Protein AF-A0A2G2NRI1-F1 (afdb_monomer_lite)

Structure (mmCIF, N/CA/C/O backbone):
data_AF-A0A2G2NRI1-F1
#
_entry.id   AF-A0A2G2NRI1-F1
#
loop_
_atom_site.group_PDB
_atom_site.id
_atom_site.type_symbol
_atom_site.label_atom_id
_atom_site.label_alt_id
_atom_site.label_comp_id
_atom_site.label_asym_id
_atom_site.label_entity_id
_atom_site.label_seq_id
_atom_site.pdbx_PDB_ins_code
_atom_site.Cartn_x
_atom_site.Cartn_y
_atom_site.Cartn_z
_atom_site.occupancy
_atom_site.B_iso_or_equiv
_atom_site.auth_seq_id
_atom_site.auth_comp_id
_atom_site.auth_asym_id
_atom_site.auth_atom_id
_atom_site.pdbx_PDB_model_num
ATOM 1 N N . GLN A 1 1 ? 10.455 -17.035 -10.501 1.00 60.28 1 GLN A N 1
ATOM 2 C CA . GLN A 1 1 ? 9.898 -16.174 -11.567 1.00 60.28 1 GLN A CA 1
ATOM 3 C C . GLN A 1 1 ? 8.745 -15.382 -10.961 1.00 60.28 1 GLN A C 1
ATOM 5 O O . GLN A 1 1 ? 7.970 -15.985 -10.233 1.00 60.28 1 GLN A O 1
ATOM 10 N N . SER A 1 2 ? 8.696 -14.060 -11.163 1.00 73.62 2 SER A N 1
ATOM 11 C CA . SER A 1 2 ? 7.738 -13.159 -10.487 1.00 73.62 2 SER A CA 1
ATOM 12 C C . SER A 1 2 ? 6.436 -12.938 -11.277 1.00 73.62 2 SER A C 1
ATOM 14 O O . SER A 1 2 ? 5.372 -12.772 -10.692 1.00 73.62 2 SER A O 1
ATOM 16 N N . TYR A 1 3 ? 6.509 -13.000 -12.610 1.00 79.25 3 TYR A N 1
ATOM 17 C CA . TYR A 1 3 ? 5.373 -12.910 -13.530 1.00 79.25 3 TYR A CA 1
ATOM 18 C C . TYR A 1 3 ? 5.151 -14.268 -14.206 1.00 79.25 3 TYR A C 1
ATOM 20 O O . TYR A 1 3 ? 6.110 -14.863 -14.690 1.00 79.25 3 TYR A O 1
ATOM 28 N N . ASN A 1 4 ? 3.900 -14.740 -14.240 1.00 80.69 4 ASN A N 1
ATOM 29 C CA . ASN A 1 4 ? 3.488 -16.001 -14.881 1.00 80.69 4 ASN A CA 1
ATOM 30 C C . ASN A 1 4 ? 2.342 -15.788 -15.894 1.00 80.69 4 ASN A C 1
ATOM 32 O O . ASN A 1 4 ? 1.595 -16.719 -16.190 1.00 80.69 4 ASN A O 1
ATOM 36 N N . GLY A 1 5 ? 2.137 -14.553 -16.362 1.00 81.00 5 GLY A N 1
ATOM 37 C CA . GLY A 1 5 ? 1.085 -14.247 -17.329 1.00 81.00 5 GLY A CA 1
ATOM 38 C C . GLY A 1 5 ? 1.465 -14.648 -18.762 1.00 81.00 5 GLY A C 1
ATOM 39 O O . GLY A 1 5 ? 2.629 -14.934 -19.041 1.00 81.00 5 GLY A O 1
ATOM 40 N N . PRO A 1 6 ? 0.491 -14.665 -19.688 1.00 85.12 6 PRO A N 1
ATOM 41 C CA . PRO A 1 6 ? 0.707 -15.098 -21.070 1.00 85.12 6 PRO A CA 1
ATOM 42 C C . PRO A 1 6 ? 1.421 -14.049 -21.944 1.00 85.12 6 PRO A C 1
ATOM 44 O O . PRO A 1 6 ? 1.792 -14.352 -23.076 1.00 85.12 6 PRO A O 1
ATOM 47 N N . GLY A 1 7 ? 1.585 -12.813 -21.457 1.00 84.62 7 GLY A N 1
ATOM 48 C CA . GLY A 1 7 ? 2.171 -11.709 -22.215 1.00 84.62 7 GLY A CA 1
ATOM 49 C C . GLY A 1 7 ? 3.695 -11.793 -22.325 1.00 84.62 7 GLY A C 1
ATOM 50 O O . GLY A 1 7 ? 4.381 -12.225 -21.402 1.00 84.62 7 GLY A O 1
ATOM 51 N N . SER A 1 8 ? 4.240 -11.326 -23.450 1.00 89.50 8 SER A N 1
ATOM 52 C CA . SER A 1 8 ? 5.684 -11.119 -23.631 1.00 89.50 8 SER A CA 1
ATOM 53 C C . SER A 1 8 ? 6.074 -9.687 -23.264 1.00 89.50 8 SER A C 1
ATOM 55 O O . SER A 1 8 ? 5.217 -8.812 -23.147 1.00 89.50 8 SER A O 1
ATOM 57 N N . VAL A 1 9 ? 7.367 -9.421 -23.079 1.00 91.44 9 VAL A N 1
ATOM 58 C CA . VAL A 1 9 ? 7.847 -8.058 -22.807 1.00 91.44 9 VAL A CA 1
ATOM 59 C C . VAL A 1 9 ? 7.581 -7.172 -24.026 1.00 91.44 9 VAL A C 1
ATOM 61 O O . VAL A 1 9 ? 8.090 -7.435 -25.113 1.00 91.44 9 VAL A O 1
ATOM 64 N N . LYS A 1 10 ? 6.782 -6.120 -23.832 1.00 92.50 10 LYS A N 1
ATOM 65 C CA . LYS A 1 10 ? 6.481 -5.095 -24.836 1.00 92.50 10 LYS A CA 1
ATOM 66 C C . LYS A 1 10 ? 7.563 -4.026 -24.875 1.00 92.50 10 LYS A C 1
ATOM 68 O O . LYS A 1 10 ? 8.008 -3.624 -25.942 1.00 92.50 10 LYS A O 1
ATOM 73 N N . GLU A 1 11 ? 7.926 -3.526 -23.700 1.00 93.56 11 GLU A N 1
ATOM 74 C CA . GLU A 1 11 ? 8.780 -2.355 -23.541 1.00 93.56 11 GLU A CA 1
ATOM 75 C C . GLU A 1 11 ? 9.453 -2.384 -22.169 1.00 93.56 11 GLU A C 1
ATOM 77 O O . GLU A 1 11 ? 8.852 -2.818 -21.183 1.00 93.56 11 GLU A O 1
ATOM 82 N N . VAL A 1 12 ? 10.688 -1.885 -22.108 1.00 94.50 12 VAL A N 1
ATOM 83 C CA . VAL A 1 12 ? 11.407 -1.624 -20.860 1.00 94.50 12 VAL A CA 1
ATOM 84 C C . VAL A 1 12 ? 11.832 -0.165 -20.858 1.00 94.50 12 VAL A C 1
ATOM 86 O O . VAL A 1 12 ? 12.552 0.270 -21.755 1.00 94.50 12 VAL A O 1
ATOM 89 N N . GLN A 1 13 ? 11.401 0.586 -19.849 1.00 95.56 13 GLN A N 1
ATOM 90 C CA . GLN A 1 13 ? 11.719 2.004 -19.706 1.00 95.56 13 GLN A CA 1
ATOM 91 C C . GLN A 1 13 ? 12.400 2.265 -18.363 1.00 95.56 13 GLN A C 1
ATOM 93 O O . GLN A 1 13 ? 11.922 1.805 -17.327 1.00 95.56 13 GLN A O 1
ATOM 98 N N . ALA A 1 14 ? 13.496 3.024 -18.373 1.00 95.06 14 ALA A N 1
ATOM 99 C CA . ALA A 1 14 ? 14.089 3.543 -17.146 1.00 95.06 14 ALA A CA 1
ATOM 100 C C . ALA A 1 14 ? 13.172 4.621 -16.549 1.00 95.06 14 ALA A C 1
ATOM 102 O O . ALA A 1 14 ? 12.749 5.541 -17.251 1.00 95.06 14 ALA A O 1
ATOM 103 N N . VAL A 1 15 ? 12.858 4.494 -15.264 1.00 94.44 15 VAL A N 1
ATOM 104 C CA . VAL A 1 15 ? 11.967 5.396 -14.526 1.00 94.44 15 VAL A CA 1
ATOM 105 C C . VAL A 1 15 ? 12.610 5.791 -13.201 1.00 94.44 15 VAL A C 1
ATOM 107 O O . VAL A 1 15 ? 13.415 5.045 -12.649 1.00 94.44 15 VAL A O 1
ATOM 110 N N . THR A 1 16 ? 12.242 6.952 -12.671 1.00 92.75 16 THR A N 1
ATOM 111 C CA . THR A 1 16 ? 12.614 7.365 -11.312 1.00 92.75 16 THR A CA 1
ATOM 112 C C . THR A 1 16 ? 11.333 7.475 -10.506 1.00 92.75 16 THR A C 1
ATOM 114 O O . THR A 1 16 ? 10.610 8.460 -10.631 1.00 92.75 16 THR A O 1
ATOM 117 N N . GLY A 1 17 ? 11.037 6.438 -9.725 1.00 89.88 17 GLY A N 1
ATOM 118 C CA . GLY A 1 17 ? 9.757 6.284 -9.041 1.00 89.88 17 GLY A CA 1
ATOM 119 C C . GLY A 1 17 ? 8.572 6.027 -9.978 1.00 89.88 17 GLY A C 1
ATOM 120 O O . GLY A 1 17 ? 8.723 5.832 -11.189 1.00 89.88 17 GLY A O 1
ATOM 121 N N . SER A 1 18 ? 7.371 5.987 -9.401 1.00 88.81 18 SER A N 1
ATOM 122 C CA . SER A 1 18 ? 6.114 5.912 -10.151 1.00 88.81 18 SER A CA 1
ATOM 123 C C . SER A 1 18 ? 4.926 6.330 -9.293 1.00 88.81 18 SER A C 1
ATOM 125 O O . SER A 1 18 ? 4.793 5.851 -8.176 1.00 88.81 18 SER A O 1
ATOM 127 N N . ASP A 1 19 ? 3.990 7.087 -9.872 1.00 87.31 19 ASP A N 1
ATOM 128 C CA . ASP A 1 19 ? 2.715 7.429 -9.215 1.00 87.31 19 ASP A CA 1
ATOM 129 C C . ASP A 1 19 ? 1.834 6.201 -8.906 1.00 87.31 19 ASP A C 1
ATOM 131 O O . ASP A 1 19 ? 0.908 6.275 -8.102 1.00 87.31 19 ASP A O 1
ATOM 135 N N . GLU A 1 20 ? 2.107 5.053 -9.538 1.00 89.06 20 GLU A N 1
ATOM 136 C CA . GLU A 1 20 ? 1.393 3.802 -9.273 1.00 89.06 20 GLU A CA 1
ATOM 137 C C . GLU A 1 20 ? 1.916 3.077 -8.020 1.00 89.06 20 GLU A C 1
ATOM 139 O O . GLU A 1 20 ? 1.286 2.122 -7.564 1.00 89.06 20 GLU A O 1
ATOM 144 N N . ILE A 1 21 ? 3.066 3.468 -7.458 1.00 88.00 21 ILE A N 1
ATOM 145 C CA . ILE A 1 21 ? 3.673 2.806 -6.295 1.00 88.00 21 ILE A CA 1
ATOM 146 C C . ILE A 1 21 ? 3.864 3.825 -5.176 1.00 88.00 21 ILE A C 1
ATOM 148 O O . ILE A 1 21 ? 4.612 4.788 -5.304 1.00 88.00 21 ILE A O 1
ATOM 152 N N . ILE A 1 22 ? 3.208 3.565 -4.050 1.00 83.31 22 ILE A N 1
ATOM 153 C CA . ILE A 1 22 ? 3.337 4.377 -2.840 1.00 83.31 22 ILE A CA 1
ATOM 154 C C . ILE A 1 22 ? 4.753 4.201 -2.273 1.00 83.31 22 ILE A C 1
ATOM 156 O O . ILE A 1 22 ? 5.277 3.089 -2.243 1.00 83.31 22 ILE A O 1
ATOM 160 N N . ASP A 1 23 ? 5.368 5.310 -1.862 1.00 85.50 23 ASP A N 1
ATOM 161 C CA . ASP A 1 23 ? 6.694 5.383 -1.229 1.00 85.50 23 ASP A CA 1
ATOM 162 C C . ASP A 1 23 ? 7.876 4.830 -2.038 1.00 85.50 23 ASP A C 1
ATOM 164 O O . ASP A 1 23 ? 8.948 4.542 -1.495 1.00 85.50 23 ASP A O 1
ATOM 168 N N . TRP A 1 24 ? 7.744 4.757 -3.364 1.00 90.19 24 TRP A N 1
ATOM 169 C CA . TRP A 1 24 ? 8.850 4.383 -4.238 1.00 90.19 24 TRP A CA 1
ATOM 170 C C . TRP A 1 24 ? 9.294 5.539 -5.138 1.00 90.19 24 TRP A C 1
ATOM 172 O O . TRP A 1 24 ? 8.718 5.796 -6.191 1.00 90.19 24 TRP A O 1
ATOM 182 N N . ASN A 1 25 ? 10.381 6.201 -4.729 1.00 90.00 25 ASN A N 1
ATOM 183 C CA . ASN A 1 25 ? 10.991 7.348 -5.420 1.00 90.00 25 ASN A CA 1
ATOM 184 C C . ASN A 1 25 ? 12.437 7.076 -5.877 1.00 90.00 25 ASN A C 1
ATOM 186 O O . ASN A 1 25 ? 13.268 7.984 -5.928 1.00 90.00 25 ASN A O 1
ATOM 190 N N . LYS A 1 26 ? 12.775 5.814 -6.159 1.00 92.50 26 LYS A N 1
ATOM 191 C CA . LYS A 1 26 ? 14.133 5.398 -6.545 1.00 92.50 26 LYS A CA 1
ATOM 192 C C . LYS A 1 26 ? 14.238 5.148 -8.055 1.00 92.50 26 LYS A C 1
ATOM 194 O O . LYS A 1 26 ? 13.222 4.864 -8.693 1.00 92.50 26 LYS A O 1
ATOM 199 N N . PRO A 1 27 ? 15.444 5.238 -8.645 1.00 94.88 27 PRO A N 1
ATOM 200 C CA . PRO A 1 27 ? 15.676 4.798 -10.014 1.00 94.88 27 PRO A CA 1
ATOM 201 C C . PRO A 1 27 ? 15.356 3.309 -10.180 1.00 94.88 27 PRO A C 1
ATOM 203 O O . PRO A 1 27 ? 15.739 2.475 -9.358 1.00 94.88 27 PRO A O 1
ATOM 206 N N . GLY A 1 28 ? 14.684 2.973 -11.269 1.00 95.94 28 GLY A N 1
ATOM 207 C CA . GLY A 1 28 ? 14.262 1.619 -11.574 1.00 95.94 28 GLY A CA 1
ATOM 208 C C . GLY A 1 28 ? 13.919 1.437 -13.041 1.00 95.94 28 GLY A C 1
ATOM 209 O O . GLY A 1 28 ? 14.107 2.322 -13.877 1.00 95.94 28 GLY A O 1
ATOM 210 N N . TYR A 1 29 ? 13.384 0.265 -13.345 1.00 95.62 29 TYR A N 1
ATOM 211 C CA . TYR A 1 29 ? 12.904 -0.093 -14.669 1.00 95.62 29 TYR A CA 1
ATOM 212 C C . TYR A 1 29 ? 11.433 -0.473 -14.594 1.00 95.62 29 TYR A C 1
ATOM 214 O O . TYR A 1 29 ? 11.024 -1.262 -13.741 1.00 95.62 29 TYR A O 1
ATOM 222 N N . ARG A 1 30 ? 10.642 0.071 -15.516 1.00 95.25 30 ARG A N 1
ATOM 223 C CA . ARG A 1 30 ? 9.264 -0.337 -15.765 1.00 95.25 30 ARG A CA 1
ATOM 224 C C . ARG A 1 30 ? 9.241 -1.264 -16.971 1.00 95.25 30 ARG A C 1
ATOM 226 O O . ARG A 1 30 ? 9.568 -0.844 -18.079 1.00 95.25 30 ARG A O 1
ATOM 233 N N . VAL A 1 31 ? 8.836 -2.507 -16.748 1.00 94.44 31 VAL A N 1
ATOM 234 C CA . VAL A 1 31 ? 8.666 -3.534 -17.777 1.00 94.44 31 VAL A CA 1
ATOM 235 C C . VAL A 1 31 ? 7.179 -3.673 -18.078 1.00 94.44 31 VAL A C 1
ATO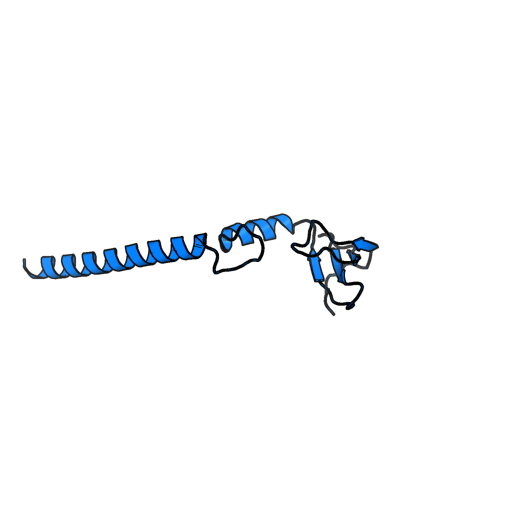M 237 O O . VAL A 1 31 ? 6.408 -4.100 -17.220 1.00 94.44 31 VAL A O 1
ATOM 240 N N . THR A 1 32 ? 6.770 -3.312 -19.288 1.00 94.06 32 THR A N 1
ATOM 241 C CA . THR A 1 32 ? 5.382 -3.433 -19.750 1.00 94.06 32 THR A CA 1
ATOM 242 C C . THR A 1 32 ? 5.220 -4.729 -20.535 1.00 94.06 32 THR A C 1
ATOM 244 O O . THR A 1 32 ? 6.039 -5.027 -21.403 1.00 94.06 32 THR A O 1
ATOM 247 N N . PHE A 1 33 ? 4.156 -5.482 -20.271 1.00 93.69 33 PHE A N 1
ATOM 248 C CA . PHE A 1 33 ? 3.854 -6.753 -20.928 1.00 93.69 33 PHE A CA 1
ATOM 249 C C . PHE A 1 33 ? 2.727 -6.610 -21.961 1.00 93.69 33 PHE A C 1
ATOM 251 O O . PHE A 1 33 ? 1.862 -5.740 -21.854 1.00 93.69 33 PHE A O 1
ATOM 258 N N . THR A 1 34 ? 2.745 -7.465 -22.984 1.00 93.00 34 THR A N 1
ATOM 259 C CA . THR A 1 34 ? 1.697 -7.579 -24.010 1.00 93.00 34 THR A CA 1
ATOM 260 C C . THR A 1 34 ? 0.594 -8.546 -23.565 1.00 93.00 34 THR A C 1
ATOM 262 O O . THR A 1 34 ? 0.368 -9.567 -24.213 1.00 93.00 34 THR A O 1
ATOM 265 N N . ASP A 1 35 ? -0.052 -8.281 -22.433 1.00 90.94 35 ASP A N 1
ATOM 266 C CA . ASP A 1 35 ? -1.237 -9.020 -21.982 1.00 90.94 35 ASP A CA 1
ATOM 267 C C . ASP A 1 35 ? -2.488 -8.128 -21.978 1.00 90.94 35 ASP A C 1
ATOM 269 O O . ASP A 1 35 ? -2.406 -6.901 -22.066 1.00 90.94 35 ASP A O 1
ATOM 273 N N . ASP A 1 36 ? -3.665 -8.747 -21.877 1.00 91.12 36 ASP A N 1
ATOM 274 C CA . ASP A 1 36 ? -4.951 -8.042 -21.987 1.00 91.12 36 ASP A CA 1
ATOM 275 C C . ASP A 1 36 ? -5.135 -6.977 -20.891 1.00 91.12 36 ASP A C 1
ATOM 277 O O . ASP A 1 36 ? -5.761 -5.934 -21.095 1.00 91.12 36 ASP A O 1
ATOM 281 N N . ILE A 1 37 ? -4.535 -7.207 -19.722 1.00 90.12 37 ILE A N 1
ATOM 282 C CA . ILE A 1 37 ? -4.612 -6.318 -18.557 1.00 90.12 37 ILE A CA 1
ATOM 283 C C . ILE A 1 37 ? -3.495 -5.265 -18.516 1.00 90.12 37 ILE A C 1
ATOM 285 O O . ILE A 1 37 ? -3.497 -4.423 -17.613 1.00 90.12 37 ILE A O 1
ATOM 289 N N . HIS A 1 38 ? -2.583 -5.278 -19.493 1.00 91.06 38 HIS A N 1
ATOM 290 C CA . HIS A 1 38 ? -1.435 -4.381 -19.612 1.00 91.06 38 HIS A CA 1
ATOM 291 C C . HIS A 1 38 ? -0.580 -4.343 -18.338 1.00 91.06 38 HIS A C 1
ATOM 293 O O . HIS A 1 38 ? -0.381 -3.286 -17.728 1.00 91.06 38 HIS A O 1
ATOM 299 N N . THR A 1 39 ? -0.096 -5.507 -17.912 1.00 93.31 39 THR A N 1
ATOM 300 C CA . THR A 1 39 ? 0.747 -5.655 -16.728 1.00 93.31 39 THR A CA 1
ATOM 301 C C . THR A 1 39 ? 2.030 -4.844 -16.871 1.00 93.31 39 THR A C 1
ATOM 303 O O . THR A 1 39 ? 2.712 -4.860 -17.896 1.00 93.31 39 THR A O 1
ATOM 306 N N . ARG A 1 40 ? 2.364 -4.137 -15.799 1.00 94.12 40 ARG A N 1
ATOM 307 C CA . ARG A 1 40 ? 3.559 -3.324 -15.616 1.00 94.12 40 ARG A CA 1
ATOM 308 C C . ARG A 1 40 ? 4.271 -3.824 -14.375 1.00 94.12 40 ARG A C 1
ATOM 310 O O . ARG A 1 40 ? 3.684 -3.917 -13.299 1.00 94.12 40 ARG A O 1
ATOM 317 N N . VAL A 1 41 ? 5.536 -4.164 -14.531 1.00 93.94 41 VAL A N 1
ATOM 318 C CA . VAL A 1 41 ? 6.375 -4.679 -13.454 1.00 93.94 41 VAL A CA 1
ATOM 319 C C . VAL A 1 41 ? 7.474 -3.674 -13.194 1.00 93.94 41 VAL A C 1
ATOM 321 O O . VAL A 1 41 ? 8.162 -3.253 -14.122 1.00 93.94 41 VAL A O 1
ATOM 324 N N . TYR A 1 42 ? 7.618 -3.281 -11.937 1.00 94.31 42 TYR A N 1
ATOM 325 C CA . TYR A 1 42 ? 8.614 -2.311 -11.515 1.00 94.31 42 TYR A CA 1
ATOM 326 C C . TYR A 1 42 ? 9.756 -3.032 -10.818 1.00 94.31 42 TYR A C 1
ATOM 328 O O . TYR A 1 42 ? 9.526 -3.826 -9.907 1.00 94.31 42 TYR A O 1
ATOM 336 N N . VAL A 1 43 ? 10.978 -2.760 -11.263 1.00 94.25 43 VAL A N 1
ATOM 337 C CA . VAL A 1 43 ? 12.204 -3.374 -10.749 1.00 94.25 43 VAL A CA 1
ATOM 338 C C . VAL A 1 43 ? 13.136 -2.272 -10.269 1.00 94.25 43 VAL A C 1
ATOM 340 O O . VAL A 1 43 ? 13.367 -1.300 -10.990 1.00 94.25 43 VAL A O 1
ATOM 343 N N . ASP A 1 44 ? 13.666 -2.410 -9.060 1.00 94.25 44 ASP A N 1
ATOM 344 C CA . ASP A 1 44 ? 14.629 -1.464 -8.501 1.00 94.25 44 ASP A CA 1
ATOM 345 C C . ASP A 1 44 ? 15.985 -1.612 -9.205 1.00 94.25 44 ASP A C 1
ATOM 347 O O . ASP A 1 44 ? 16.482 -2.725 -9.393 1.00 94.25 44 ASP A O 1
ATOM 351 N N . ALA A 1 45 ? 16.591 -0.497 -9.621 1.00 93.69 45 ALA A N 1
ATOM 352 C CA . ALA A 1 45 ? 17.843 -0.542 -10.376 1.00 93.69 45 ALA A CA 1
ATOM 353 C C . ALA A 1 45 ? 19.060 -0.899 -9.508 1.00 93.69 45 ALA A C 1
ATOM 355 O O . ALA A 1 45 ? 20.058 -1.377 -10.045 1.00 93.69 45 ALA A O 1
ATOM 356 N N . ALA A 1 46 ? 19.003 -0.652 -8.195 1.00 93.00 46 ALA A N 1
ATOM 357 C CA . ALA A 1 46 ? 20.118 -0.892 -7.287 1.00 93.00 46 ALA A CA 1
ATOM 358 C C . ALA A 1 46 ? 20.129 -2.333 -6.762 1.00 93.00 46 ALA A C 1
ATOM 360 O O . ALA A 1 46 ? 21.194 -2.947 -6.710 1.00 93.00 46 ALA A O 1
ATOM 361 N N . SER A 1 47 ? 18.969 -2.878 -6.382 1.00 92.50 47 SER A N 1
ATOM 362 C CA . SER A 1 47 ? 18.872 -4.250 -5.860 1.00 92.50 47 SER A CA 1
ATOM 363 C C . SER A 1 47 ? 18.542 -5.299 -6.924 1.00 92.50 47 SER A C 1
ATOM 365 O O . SER A 1 47 ? 18.809 -6.481 -6.712 1.00 92.50 47 SER A O 1
ATOM 367 N N . GLY A 1 48 ? 17.949 -4.900 -8.054 1.00 90.12 48 GLY A N 1
ATOM 368 C CA . GLY A 1 48 ? 17.379 -5.832 -9.031 1.00 90.12 48 GLY A CA 1
ATOM 369 C C . GLY A 1 48 ? 16.109 -6.535 -8.537 1.00 90.12 48 GLY A C 1
ATOM 370 O O . GLY A 1 48 ? 15.636 -7.476 -9.176 1.00 90.12 48 GLY A O 1
ATOM 371 N N . GLU A 1 49 ? 15.558 -6.106 -7.399 1.00 91.50 49 GLU A N 1
ATOM 372 C CA . GLU A 1 49 ? 14.351 -6.679 -6.814 1.00 91.50 49 GLU A CA 1
ATOM 373 C C . GLU A 1 49 ? 13.093 -6.149 -7.506 1.00 91.50 49 GLU A C 1
ATOM 375 O O . GLU A 1 49 ? 13.019 -4.991 -7.927 1.00 91.50 49 GLU A O 1
ATOM 380 N N . VAL A 1 50 ? 12.073 -7.001 -7.602 1.00 93.06 50 VAL A N 1
ATOM 381 C CA . VAL A 1 50 ? 10.751 -6.592 -8.074 1.00 93.06 50 VAL A CA 1
ATOM 382 C C . VAL A 1 50 ? 10.051 -5.808 -6.970 1.00 93.06 50 VAL A C 1
ATOM 384 O O . VAL A 1 50 ? 9.687 -6.364 -5.939 1.00 93.06 50 VAL A O 1
ATOM 387 N N . VAL A 1 51 ? 9.827 -4.520 -7.217 1.00 92.38 51 VAL A N 1
ATOM 388 C CA . VAL A 1 51 ? 9.182 -3.595 -6.280 1.00 92.38 51 VAL A CA 1
ATOM 389 C C . VAL A 1 51 ? 7.683 -3.864 -6.211 1.00 92.38 51 VAL A C 1
ATOM 391 O O . VAL A 1 51 ? 7.111 -3.972 -5.129 1.00 92.38 51 VAL A O 1
ATOM 394 N N . ASN A 1 52 ? 7.018 -3.934 -7.368 1.00 91.31 52 ASN A N 1
ATOM 395 C CA . ASN A 1 52 ? 5.580 -4.182 -7.428 1.00 91.31 52 ASN A CA 1
ATOM 396 C C . ASN A 1 52 ? 5.116 -4.608 -8.828 1.00 91.31 52 ASN A C 1
ATOM 398 O O . ASN A 1 52 ? 5.795 -4.377 -9.834 1.00 91.31 52 ASN A O 1
ATOM 402 N N . HIS A 1 53 ? 3.909 -5.168 -8.885 1.00 92.25 53 HIS A N 1
ATOM 403 C CA . HIS A 1 53 ? 3.194 -5.474 -10.119 1.00 92.25 53 HIS A CA 1
ATOM 404 C C . HIS A 1 53 ? 1.920 -4.627 -10.187 1.00 92.25 53 HIS A C 1
ATOM 406 O O . HIS A 1 53 ? 1.098 -4.645 -9.271 1.00 92.25 53 HIS A O 1
ATOM 412 N N . ARG A 1 54 ? 1.725 -3.908 -11.291 1.00 93.50 54 ARG A N 1
ATOM 413 C CA . ARG A 1 54 ? 0.532 -3.103 -11.570 1.00 93.50 54 ARG A CA 1
ATOM 414 C C . ARG A 1 54 ? -0.075 -3.511 -12.909 1.00 93.50 54 ARG A C 1
ATOM 416 O O . ARG A 1 54 ? 0.572 -4.143 -13.731 1.00 93.50 54 ARG A O 1
ATOM 423 N N . ASN A 1 55 ? -1.342 -3.201 -13.122 1.00 93.75 55 ASN A N 1
ATOM 424 C CA . ASN A 1 55 ? -2.082 -3.476 -14.361 1.00 93.75 55 ASN A CA 1
ATOM 425 C C . ASN A 1 55 ? -3.101 -2.352 -14.571 1.00 93.75 55 ASN A C 1
ATOM 427 O O . ASN A 1 55 ? -3.154 -1.454 -13.744 1.00 93.75 55 ASN A O 1
ATOM 431 N N . ASN A 1 56 ? -3.917 -2.333 -15.622 1.00 91.25 56 ASN A N 1
ATOM 432 C CA . ASN A 1 56 ? -4.855 -1.214 -15.843 1.00 91.25 56 ASN A CA 1
ATOM 433 C C . ASN A 1 56 ? -5.924 -1.033 -14.749 1.00 91.25 56 ASN A C 1
ATOM 435 O O . ASN A 1 56 ? -6.363 0.089 -14.505 1.00 91.25 56 ASN A O 1
ATOM 439 N N . ASN A 1 57 ? -6.299 -2.102 -14.049 1.00 92.00 57 ASN A N 1
ATOM 440 C CA . ASN A 1 57 ? -7.370 -2.088 -13.047 1.00 92.00 57 ASN A CA 1
ATOM 441 C C . ASN A 1 57 ? -6.848 -1.930 -11.610 1.00 92.00 57 ASN A C 1
ATOM 443 O O . ASN A 1 57 ? -7.600 -2.104 -10.650 1.00 92.00 57 ASN A O 1
ATOM 447 N N . TRP A 1 58 ? -5.566 -1.596 -11.447 1.00 91.19 58 TRP A N 1
ATOM 448 C CA . TRP A 1 58 ? -4.911 -1.467 -10.146 1.00 91.19 58 TRP A CA 1
ATOM 449 C C . TRP A 1 58 ? -5.622 -0.488 -9.205 1.00 91.19 58 TRP A C 1
ATOM 451 O O . TRP A 1 58 ? -5.776 -0.778 -8.022 1.00 91.19 58 TRP A O 1
ATOM 461 N N . TRP A 1 59 ? -6.108 0.635 -9.741 1.00 90.00 59 TRP A N 1
ATOM 462 C CA . TRP A 1 59 ? -6.754 1.702 -8.976 1.00 90.00 59 TRP A CA 1
ATOM 463 C C . TRP A 1 59 ? -8.013 1.216 -8.247 1.00 90.00 59 TRP A C 1
ATOM 465 O O . TRP A 1 59 ? -8.286 1.654 -7.132 1.00 90.00 59 TRP A O 1
ATOM 475 N N . LEU A 1 60 ? -8.765 0.290 -8.855 1.00 92.56 60 LEU A N 1
ATOM 476 C CA . LEU A 1 60 ? -9.978 -0.265 -8.259 1.00 92.56 60 LEU A CA 1
ATOM 477 C C . LEU A 1 60 ? -9.619 -1.176 -7.088 1.00 92.56 60 LEU A C 1
ATOM 479 O O . LEU A 1 60 ? -10.248 -1.104 -6.037 1.00 92.56 60 LEU A O 1
ATOM 483 N N . SER A 1 61 ? -8.582 -1.998 -7.257 1.00 88.94 61 SER A N 1
ATOM 484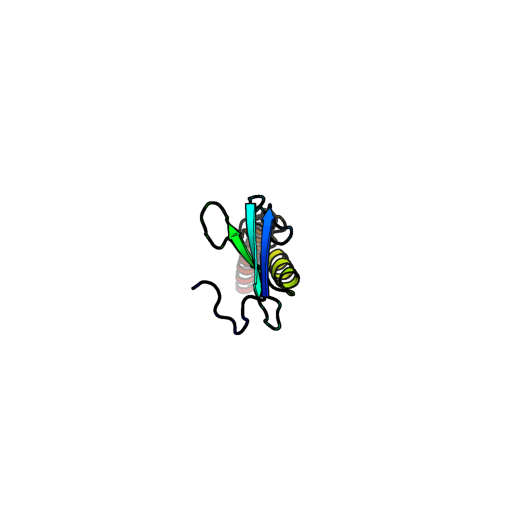 C CA . SER A 1 61 ? -8.060 -2.829 -6.174 1.00 88.94 61 SER A CA 1
ATOM 485 C C . SER A 1 61 ? -7.573 -1.962 -5.012 1.00 88.94 61 SER A C 1
ATOM 487 O O . SER A 1 61 ? -7.959 -2.209 -3.873 1.00 88.94 61 SER A O 1
ATOM 489 N N . ASP A 1 62 ? -6.777 -0.925 -5.286 1.00 89.56 62 ASP A N 1
ATOM 490 C CA . ASP A 1 62 ? -6.282 0.001 -4.260 1.00 89.56 62 ASP A CA 1
ATOM 491 C C . ASP A 1 62 ? -7.440 0.711 -3.542 1.00 89.56 62 ASP A C 1
ATOM 493 O O . ASP A 1 62 ? -7.434 0.822 -2.318 1.00 89.56 62 ASP A O 1
ATOM 497 N N . TRP A 1 63 ? -8.479 1.130 -4.270 1.00 90.75 63 TRP A N 1
ATOM 498 C CA . TRP A 1 63 ? -9.669 1.738 -3.674 1.00 90.75 63 TRP A CA 1
ATOM 499 C C . TRP A 1 63 ? -10.447 0.765 -2.777 1.00 90.75 63 TRP A C 1
ATOM 501 O O . TRP A 1 63 ? -10.792 1.110 -1.646 1.00 90.75 63 TRP A O 1
ATOM 511 N N . MET A 1 64 ? -10.667 -0.468 -3.241 1.00 91.62 64 MET A N 1
ATOM 512 C CA . MET A 1 64 ? -11.330 -1.509 -2.452 1.00 91.62 64 MET A CA 1
ATOM 513 C C . MET A 1 64 ? -10.543 -1.846 -1.184 1.00 91.62 64 MET A C 1
ATOM 515 O O . MET A 1 64 ? -11.146 -2.033 -0.130 1.00 91.62 64 MET A O 1
ATOM 519 N N . PHE A 1 65 ? -9.209 -1.879 -1.253 1.00 87.69 65 PHE A N 1
ATOM 520 C CA . PHE A 1 65 ? -8.370 -2.106 -0.077 1.00 87.69 65 PHE A CA 1
ATOM 521 C C . PHE A 1 65 ? -8.423 -0.950 0.918 1.00 87.69 65 PHE A C 1
ATOM 523 O O . PHE A 1 65 ? -8.533 -1.210 2.114 1.00 87.69 65 PHE A O 1
ATOM 530 N N . ARG A 1 66 ? -8.415 0.303 0.449 1.00 88.69 66 ARG A N 1
ATOM 531 C CA . ARG A 1 66 ? -8.586 1.475 1.325 1.00 88.69 66 ARG A CA 1
ATOM 532 C C . ARG A 1 66 ? -9.912 1.426 2.077 1.00 88.69 66 ARG A C 1
ATOM 534 O O . ARG A 1 66 ? -9.946 1.683 3.274 1.00 88.69 66 ARG A O 1
ATOM 541 N N . LEU A 1 67 ? -10.992 1.038 1.396 1.00 89.19 67 LEU A N 1
ATOM 542 C CA . LEU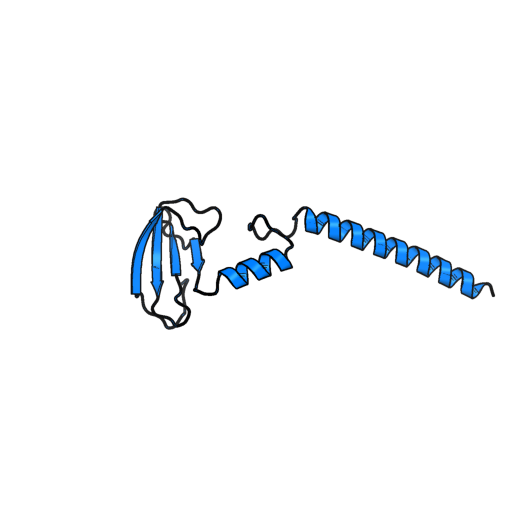 A 1 67 ? -12.302 0.854 2.024 1.00 89.19 67 LEU A CA 1
ATOM 543 C C . LEU A 1 67 ? -12.300 -0.323 3.009 1.00 89.19 67 LEU A C 1
ATOM 545 O O . LEU A 1 67 ? -12.792 -0.180 4.123 1.00 89.19 67 LEU A O 1
ATOM 549 N N . HIS A 1 68 ? -11.744 -1.472 2.613 1.00 87.44 68 HIS A N 1
ATOM 550 C CA . HIS A 1 68 ? -11.745 -2.694 3.421 1.00 87.44 68 HIS A CA 1
ATOM 551 C C . HIS A 1 68 ? -10.936 -2.550 4.712 1.00 87.44 68 HIS A C 1
ATOM 553 O O . HIS A 1 68 ? -11.410 -2.923 5.781 1.00 87.44 68 HIS A O 1
ATOM 559 N N . PHE A 1 69 ? -9.728 -1.998 4.613 1.00 85.50 69 PHE A N 1
ATOM 560 C CA . PHE A 1 69 ? -8.865 -1.762 5.766 1.00 85.50 69 PHE A CA 1
ATOM 561 C C . PHE A 1 69 ? -9.180 -0.449 6.480 1.00 85.50 69 PHE A C 1
ATOM 563 O O . PHE A 1 69 ? -8.566 -0.172 7.502 1.00 85.50 69 PHE A O 1
ATOM 570 N N . MET A 1 70 ? -10.111 0.361 5.960 1.00 88.81 70 MET A N 1
ATOM 571 C CA . MET A 1 70 ? -10.362 1.738 6.409 1.00 88.81 70 MET A CA 1
ATOM 572 C C . MET A 1 70 ? -9.053 2.510 6.638 1.00 88.81 70 MET A C 1
ATOM 574 O O . MET A 1 70 ? -8.910 3.277 7.594 1.00 88.81 70 MET A O 1
ATOM 578 N N . ASP A 1 71 ? -8.080 2.258 5.766 1.00 86.75 71 ASP A N 1
ATOM 579 C CA . ASP A 1 71 ? -6.769 2.878 5.769 1.00 86.75 71 ASP A CA 1
ATOM 580 C C . ASP A 1 71 ? -6.638 3.726 4.509 1.00 86.75 71 ASP A C 1
ATOM 582 O O . ASP A 1 71 ? -6.635 3.225 3.383 1.00 86.75 71 ASP A O 1
ATOM 586 N N . TYR A 1 72 ? -6.554 5.035 4.718 1.00 84.44 72 TYR A N 1
ATOM 587 C CA . TYR A 1 72 ? -6.461 6.023 3.653 1.00 84.44 72 TYR A CA 1
ATOM 588 C C . TYR A 1 72 ? -5.039 6.584 3.497 1.00 84.44 72 TYR A C 1
ATOM 590 O O . TYR A 1 72 ? -4.843 7.404 2.600 1.00 84.44 72 TYR A O 1
ATOM 598 N N . SER A 1 73 ? -4.057 6.143 4.306 1.00 80.44 73 SER A N 1
ATOM 599 C CA . SER A 1 73 ? -2.635 6.445 4.057 1.00 80.44 73 SER A CA 1
ATOM 600 C C . SER A 1 73 ? -2.127 5.675 2.834 1.00 80.44 73 SER A C 1
ATOM 602 O O . SER A 1 73 ? -1.339 6.194 2.048 1.00 80.44 73 SER A O 1
ATOM 604 N N . GLY A 1 74 ? -2.667 4.470 2.617 1.00 73.06 74 GLY A N 1
ATOM 605 C CA . GLY A 1 74 ? -2.307 3.589 1.509 1.00 73.06 74 GLY A CA 1
ATOM 606 C C . GLY A 1 74 ? -1.210 2.577 1.848 1.00 73.06 74 GLY A C 1
ATOM 607 O O . GLY A 1 74 ? -0.818 1.802 0.976 1.00 73.06 74 GLY A O 1
ATOM 608 N N . GLU A 1 75 ? -0.781 2.520 3.109 1.00 74.31 75 GLU A N 1
ATOM 609 C CA . GLU A 1 75 ? 0.166 1.523 3.626 1.00 74.31 75 GLU A CA 1
ATOM 610 C C . GLU A 1 75 ? -0.466 0.123 3.741 1.00 74.31 75 GLU A C 1
ATOM 612 O O . GLU A 1 75 ? 0.251 -0.878 3.813 1.00 74.31 75 GLU A O 1
ATOM 617 N N . ARG A 1 76 ? -1.805 0.037 3.655 1.00 78.38 76 ARG A N 1
ATOM 618 C CA . ARG A 1 76 ? -2.604 -1.183 3.865 1.00 78.38 76 ARG A CA 1
ATOM 619 C C . ARG A 1 76 ? -2.413 -1.715 5.285 1.00 78.38 76 ARG A C 1
ATOM 621 O O . ARG A 1 76 ? -2.257 -2.920 5.484 1.00 78.38 76 ARG A O 1
ATOM 628 N N . ASP A 1 77 ? -2.432 -0.808 6.259 1.00 83.19 77 ASP A N 1
ATOM 629 C CA . ASP A 1 77 ? -2.328 -1.150 7.675 1.00 83.19 77 ASP A CA 1
ATOM 630 C C . ASP A 1 77 ? -3.711 -1.416 8.287 1.00 83.19 77 ASP A C 1
ATOM 632 O O . ASP A 1 77 ? -4.648 -0.624 8.178 1.00 83.19 77 ASP A O 1
ATOM 636 N N . PHE A 1 78 ? -3.838 -2.544 8.984 1.00 82.50 78 PHE A N 1
ATOM 637 C CA . PHE A 1 78 ? -5.043 -2.889 9.730 1.00 82.50 78 PHE A CA 1
ATOM 638 C C . PHE A 1 78 ? -5.194 -2.053 11.012 1.00 82.50 78 PHE A C 1
ATOM 640 O O . PHE A 1 78 ? -6.309 -1.868 11.495 1.00 82.50 78 PHE A O 1
ATOM 647 N N . ASN A 1 79 ? -4.105 -1.516 11.567 1.00 87.38 79 ASN A N 1
ATOM 648 C CA . ASN A 1 79 ? -4.119 -0.750 12.818 1.00 87.38 79 ASN A CA 1
ATOM 649 C C . ASN A 1 79 ? -4.305 0.760 12.601 1.00 87.38 79 ASN A C 1
ATOM 651 O O . ASN A 1 79 ? -3.837 1.572 13.402 1.00 87.38 79 ASN A O 1
ATOM 655 N N . SER A 1 80 ? -5.024 1.153 11.547 1.00 89.12 80 SER A N 1
ATOM 656 C CA . SER A 1 80 ? -5.360 2.555 11.303 1.00 89.12 80 SER A CA 1
ATOM 657 C C . SER A 1 80 ? -6.179 3.151 12.461 1.00 89.12 80 SER A C 1
ATOM 659 O O . SER A 1 80 ? -6.961 2.465 13.130 1.00 89.12 80 SER A O 1
ATOM 661 N N . LEU A 1 81 ? -6.049 4.464 12.692 1.00 90.25 81 LEU A N 1
ATOM 662 C CA . LEU A 1 81 ? -6.788 5.168 13.751 1.00 90.25 81 LEU A CA 1
ATOM 663 C C . LEU A 1 81 ? -8.311 4.966 13.630 1.00 90.25 81 LEU A C 1
ATOM 665 O O . LEU A 1 81 ? -9.000 4.800 14.637 1.00 90.25 81 LEU A O 1
ATOM 669 N N . LEU A 1 82 ? -8.830 4.944 12.398 1.00 90.62 82 LEU A N 1
ATOM 670 C CA . LEU A 1 82 ? -10.246 4.700 12.123 1.00 90.62 82 LEU A CA 1
ATOM 671 C C . LEU A 1 82 ? -10.672 3.291 12.549 1.00 90.62 82 LEU A C 1
ATOM 673 O O . LEU A 1 82 ? -11.693 3.157 13.228 1.00 90.62 82 LEU A O 1
ATOM 677 N N . ASN A 1 83 ? -9.880 2.262 12.223 1.00 91.88 83 ASN A N 1
ATOM 678 C CA . ASN A 1 83 ? -10.145 0.890 12.661 1.00 91.88 83 ASN A CA 1
ATOM 679 C C . ASN A 1 83 ? -10.135 0.769 14.181 1.00 91.88 83 ASN A C 1
ATOM 681 O O . ASN A 1 83 ? -11.039 0.157 14.749 1.00 91.88 83 ASN A O 1
ATOM 685 N N . ILE A 1 84 ? -9.158 1.383 14.853 1.00 93.44 84 ILE A N 1
ATOM 686 C CA . ILE A 1 84 ? -9.051 1.345 16.317 1.00 93.44 84 ILE A CA 1
ATOM 687 C C . ILE A 1 84 ? -10.296 1.961 16.967 1.00 93.44 84 ILE A C 1
ATOM 689 O O . ILE A 1 84 ? -10.880 1.368 17.880 1.00 93.44 84 ILE A O 1
ATOM 693 N N . ILE A 1 85 ? -10.744 3.125 16.486 1.00 95.62 85 ILE A N 1
ATOM 694 C CA . ILE A 1 85 ? -11.947 3.793 16.999 1.00 95.62 85 ILE A CA 1
ATOM 695 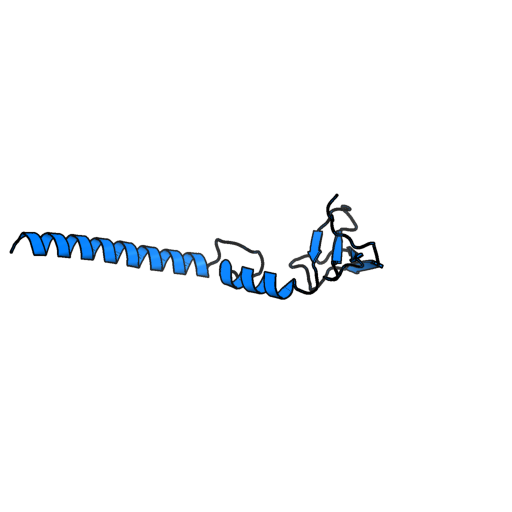C C . ILE A 1 85 ? -13.193 2.937 16.737 1.00 95.62 85 ILE A C 1
ATOM 697 O O . ILE A 1 85 ? -13.971 2.695 17.662 1.00 95.62 85 ILE A O 1
ATOM 701 N N . ALA A 1 86 ? -13.370 2.438 15.510 1.00 94.69 86 ALA A N 1
ATOM 702 C CA . ALA A 1 86 ? -14.514 1.605 15.142 1.00 94.69 86 ALA A CA 1
ATOM 703 C C . ALA A 1 86 ? -14.580 0.318 15.981 1.00 94.69 86 ALA A C 1
ATOM 705 O O . ALA A 1 86 ? -15.639 -0.014 16.517 1.00 94.69 86 ALA A O 1
ATOM 706 N N . ALA A 1 87 ? -13.446 -0.364 16.165 1.00 95.50 87 ALA A N 1
ATOM 707 C CA . ALA A 1 87 ? -13.340 -1.561 16.994 1.00 95.50 87 ALA A CA 1
ATOM 708 C C . ALA A 1 87 ? -13.655 -1.266 18.467 1.00 95.50 87 ALA A C 1
ATOM 710 O O . ALA A 1 87 ? -14.399 -2.014 19.102 1.00 95.50 87 ALA A O 1
ATOM 711 N N . THR A 1 88 ? -13.155 -0.148 18.998 1.00 97.50 88 THR A N 1
ATOM 712 C CA . THR A 1 88 ? -13.423 0.277 20.381 1.00 97.50 88 THR A CA 1
ATOM 713 C C . THR A 1 88 ? -14.911 0.561 20.600 1.00 97.50 88 THR A C 1
ATOM 715 O O . THR A 1 88 ? -15.494 0.099 21.582 1.00 97.50 88 THR A O 1
ATOM 718 N N . ILE A 1 89 ? -15.555 1.267 19.666 1.00 98.06 89 ILE A N 1
ATOM 719 C CA . ILE A 1 89 ? -16.993 1.564 19.713 1.00 98.06 89 ILE A CA 1
ATOM 720 C C . ILE A 1 89 ? -17.822 0.277 19.603 1.00 98.06 89 ILE A C 1
ATOM 722 O O . ILE A 1 89 ?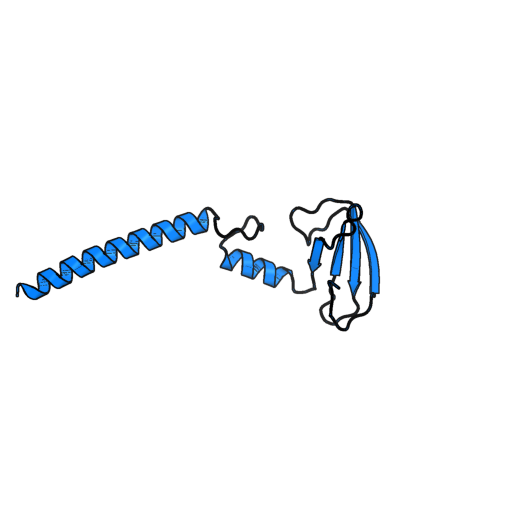 -18.751 0.073 20.386 1.00 98.06 89 ILE A O 1
ATOM 726 N N . ALA A 1 90 ? -17.480 -0.616 18.671 1.00 97.75 90 ALA A N 1
ATOM 727 C CA . ALA A 1 90 ? -18.165 -1.897 18.506 1.00 97.75 90 ALA A CA 1
ATOM 728 C C . ALA A 1 90 ? -18.053 -2.769 19.767 1.00 97.75 90 ALA A C 1
ATOM 730 O O . ALA A 1 90 ? -19.049 -3.345 20.215 1.00 97.75 90 ALA A O 1
ATOM 731 N N . LEU A 1 91 ? -16.868 -2.815 20.384 1.00 98.19 91 LEU A N 1
ATOM 732 C CA . LEU A 1 91 ? -16.646 -3.508 21.650 1.00 98.19 91 LEU A CA 1
ATOM 733 C C . LEU A 1 91 ? -17.503 -2.907 22.771 1.00 98.19 91 LEU A C 1
ATOM 735 O O . LEU A 1 91 ? -18.184 -3.645 23.484 1.00 98.19 91 LEU A O 1
ATOM 739 N N . TRP A 1 92 ? -17.524 -1.578 22.895 1.00 98.56 92 TRP A N 1
ATOM 740 C CA . TRP A 1 92 ? -18.345 -0.876 23.882 1.00 98.56 92 TRP A CA 1
ATOM 741 C C . TRP A 1 92 ? -19.841 -1.189 23.731 1.00 98.56 92 TRP A C 1
ATOM 743 O O . TRP A 1 92 ? -20.515 -1.507 24.717 1.00 98.56 92 TRP A O 1
ATOM 753 N N . PHE A 1 93 ? -20.368 -1.150 22.503 1.00 98.31 93 PHE A N 1
ATOM 754 C CA . PHE A 1 93 ? -21.766 -1.495 22.230 1.00 98.31 93 PHE A CA 1
ATOM 755 C C . PHE A 1 93 ? -22.070 -2.965 22.514 1.00 98.31 93 PHE A C 1
ATOM 757 O O . PHE A 1 93 ? -23.108 -3.261 23.105 1.00 98.31 93 PHE A O 1
ATOM 764 N N . SER A 1 94 ? -21.166 -3.878 22.156 1.00 98.38 94 SER A N 1
ATOM 765 C CA . SER A 1 94 ? -21.314 -5.310 22.435 1.00 98.38 94 SER A CA 1
ATOM 766 C C . SER A 1 94 ? -21.386 -5.589 23.940 1.00 98.38 94 SER A C 1
ATOM 768 O O . SER A 1 94 ? -22.323 -6.236 24.410 1.00 98.38 94 SER A O 1
ATOM 770 N N . LEU A 1 95 ? -20.467 -5.014 24.725 1.00 98.38 95 LEU A N 1
ATOM 771 C CA . LEU A 1 95 ? -20.474 -5.128 26.187 1.00 98.38 95 LEU A CA 1
ATOM 772 C C . LEU A 1 95 ? -21.742 -4.523 26.799 1.00 98.38 95 LEU A C 1
ATOM 774 O O . LEU A 1 95 ? -22.374 -5.142 27.654 1.00 98.38 95 LEU A O 1
ATOM 778 N N . SER A 1 96 ? -22.153 -3.346 26.325 1.00 97.94 96 SER A N 1
ATOM 779 C CA . SER A 1 96 ? -23.396 -2.704 26.767 1.00 97.94 96 SER A CA 1
ATOM 780 C C . SER A 1 96 ? -24.616 -3.589 26.482 1.00 97.94 96 SER A C 1
ATOM 782 O O . SER A 1 96 ? -25.459 -3.787 27.359 1.00 97.94 96 SER A O 1
ATOM 784 N N . GLY A 1 97 ? -24.684 -4.181 25.287 1.00 97.19 97 GLY A N 1
ATOM 785 C CA . GLY A 1 97 ? -25.729 -5.125 24.891 1.00 97.19 97 GLY A CA 1
ATOM 786 C C . GLY A 1 97 ? -25.754 -6.381 25.762 1.00 97.19 97 GLY A C 1
ATOM 787 O O . GLY A 1 97 ? -26.823 -6.781 26.219 1.00 97.19 97 GLY A O 1
ATOM 788 N N . LEU A 1 98 ? -24.590 -6.961 26.068 1.00 97.69 98 LEU A N 1
ATOM 789 C CA . LEU A 1 98 ? -24.470 -8.121 26.959 1.00 97.69 98 LEU A CA 1
ATOM 790 C C . LEU A 1 98 ? -24.952 -7.812 28.383 1.00 97.69 98 LEU A C 1
ATOM 792 O O . LEU A 1 98 ? -25.685 -8.609 28.973 1.00 97.69 98 LEU A O 1
ATOM 796 N N . ILE A 1 99 ? -24.598 -6.642 28.923 1.00 96.94 99 ILE A N 1
ATOM 797 C CA . ILE A 1 99 ? -25.061 -6.198 30.247 1.00 96.94 99 ILE A CA 1
ATOM 798 C C . ILE A 1 99 ? -26.586 -6.045 30.255 1.00 96.94 99 ILE A C 1
ATOM 800 O O . ILE A 1 99 ? -27.255 -6.535 31.170 1.00 96.94 99 ILE A O 1
ATOM 804 N N . LEU A 1 100 ? -27.153 -5.386 29.240 1.00 96.44 100 LEU A N 1
ATOM 805 C CA . LEU A 1 100 ? -28.601 -5.194 29.123 1.00 96.44 100 LEU A CA 1
ATOM 806 C C . LEU A 1 100 ? -29.343 -6.523 28.961 1.00 96.44 100 LEU A C 1
ATOM 808 O O . LEU A 1 100 ? -30.357 -6.736 29.627 1.00 96.44 100 LEU A O 1
ATOM 812 N N . LEU A 1 101 ? -28.812 -7.437 28.147 1.00 95.81 101 LEU A N 1
ATOM 813 C CA . LEU A 1 101 ? -29.355 -8.780 27.968 1.00 95.81 101 LEU A CA 1
ATOM 814 C C . LEU A 1 101 ? -29.387 -9.542 29.298 1.00 95.81 101 LEU A C 1
ATOM 816 O O . LEU A 1 101 ? -30.436 -10.058 29.684 1.00 95.81 101 LEU A O 1
ATOM 820 N N . GLY A 1 102 ? -28.278 -9.547 30.042 1.00 95.25 102 GLY A N 1
ATOM 821 C CA . GLY A 1 102 ? -28.208 -10.183 31.359 1.00 95.25 102 GLY A CA 1
ATOM 822 C C . GLY A 1 102 ? -29.226 -9.605 32.350 1.00 95.25 102 GLY A C 1
ATOM 823 O O . GLY A 1 102 ? -29.927 -10.353 33.036 1.00 95.25 102 GLY A O 1
ATOM 824 N N . ARG A 1 103 ? -29.376 -8.272 32.385 1.00 93.31 103 ARG A N 1
ATOM 825 C CA . ARG A 1 103 ? -30.386 -7.601 33.227 1.00 93.31 103 ARG A CA 1
ATOM 826 C C . ARG A 1 103 ? -31.812 -7.966 32.814 1.00 93.31 103 ARG A C 1
ATOM 828 O O . ARG A 1 103 ? -32.635 -8.239 33.685 1.00 93.31 103 ARG A O 1
ATOM 835 N N . SER A 1 104 ? -32.099 -8.009 31.513 1.00 92.00 104 SER A N 1
ATOM 836 C CA . SER A 1 104 ? -33.422 -8.365 30.990 1.00 92.00 104 SER A CA 1
ATOM 837 C C . SER A 1 104 ? -33.805 -9.813 31.298 1.00 92.00 104 SER A C 1
ATOM 839 O O . SER A 1 104 ? -34.963 -10.068 31.626 1.00 92.00 104 SER A O 1
ATOM 841 N N . LEU A 1 105 ? -32.861 -10.754 31.203 1.00 92.75 105 LEU A N 1
ATOM 842 C CA . LEU A 1 105 ? -33.115 -12.165 31.505 1.00 92.75 105 LEU A CA 1
ATOM 843 C C . LEU A 1 105 ? -33.426 -12.368 32.991 1.00 92.75 105 LEU A C 1
ATOM 845 O O . LEU A 1 105 ? -34.401 -13.041 33.317 1.00 92.75 105 LEU A O 1
ATOM 849 N N . LYS A 1 106 ? -32.679 -11.711 33.890 1.00 86.19 106 LYS A N 1
ATOM 850 C CA . LYS A 1 106 ? -32.954 -11.756 35.335 1.00 86.19 106 LYS A CA 1
ATOM 851 C C . LYS A 1 106 ? -34.324 -11.169 35.684 1.00 86.19 106 LYS A C 1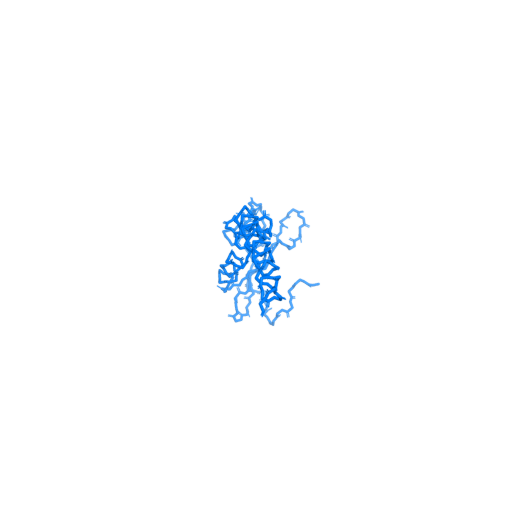
ATOM 853 O O . LYS A 1 106 ? -35.036 -11.725 36.512 1.00 86.19 106 LYS A O 1
ATOM 858 N N . HIS A 1 107 ? -34.710 -10.062 35.048 1.00 77.12 107 HIS A N 1
ATOM 859 C CA . HIS A 1 107 ? -35.998 -9.414 35.308 1.00 77.12 107 HIS A CA 1
ATOM 860 C C . HIS A 1 107 ? -37.195 -10.251 34.827 1.00 77.12 107 HIS A C 1
ATOM 862 O O . HIS A 1 107 ? -38.273 -10.148 35.400 1.00 77.12 107 HIS A O 1
ATOM 868 N N . ARG A 1 108 ? -37.014 -11.095 33.802 1.00 70.19 108 ARG A N 1
ATOM 869 C CA . ARG A 1 108 ? -38.042 -12.022 33.299 1.00 70.19 108 ARG A CA 1
ATOM 870 C C . ARG A 1 108 ? -38.244 -13.271 34.157 1.00 70.19 108 ARG A C 1
ATOM 872 O O . ARG A 1 108 ? -39.285 -13.890 34.038 1.00 70.19 108 ARG A O 1
ATOM 879 N N . GLN A 1 109 ? -37.266 -13.652 34.975 1.00 61.72 109 GLN A N 1
ATOM 880 C CA . GLN A 1 109 ? -37.349 -14.830 35.851 1.00 61.72 109 GLN A CA 1
ATOM 881 C C . GLN A 1 109 ? -38.006 -14.533 37.210 1.00 61.72 109 GLN A C 1
ATOM 883 O O . GLN A 1 109 ? -38.230 -15.450 37.992 1.00 61.72 109 GLN A O 1
ATOM 888 N N . LEU A 1 110 ? -38.261 -13.256 37.511 1.00 58.50 110 LEU A N 1
ATOM 889 C CA . LEU A 1 110 ? -38.831 -12.784 38.778 1.00 58.50 110 LEU A CA 1
ATOM 890 C C . LEU A 1 110 ? -40.331 -12.432 38.680 1.00 58.50 110 LEU A C 1
ATOM 892 O O . LEU A 1 110 ? -40.891 -11.941 39.657 1.00 58.50 110 LEU A O 1
ATOM 896 N N . PHE A 1 111 ? -40.960 -12.689 37.529 1.00 51.50 111 PHE A N 1
ATOM 897 C CA . PHE A 1 111 ? -42.408 -12.636 37.283 1.00 51.50 111 PHE A CA 1
ATOM 898 C C . PHE A 1 111 ? -42.866 -13.985 36.728 1.00 51.50 111 PHE A C 1
ATOM 900 O O . PHE A 1 111 ? -44.054 -14.314 36.929 1.00 51.50 111 PHE A O 1
#

Secondary structure (DSSP, 8-state):
----SSPPEEEEEEEE--TTSTT--SEEEEEEE-STT--EEEEETTT--EEEEE-TTHHHHHHHHHHHHT--SSS--TT-HHHHHHHHHHHHHHHHHHHHHHHHHHHHS--

pLDDT: mean 89.48, std 8.39, range [51.5, 98.56]

Foldseek 3Di:
DPDDDPWDFPDKDWDQADPLDPPGRHIWIWTWTPDPQGKIWTAHPPPRDTPDIDGNCSVVVQVVLCVVCVPPSSPSDVPDPVNVVVVVVVVVVVVVVVVVVVVVVVVVVVD

Radius of gyration: 23.93 Å; chains: 1; bounding box: 62×24×64 Å

Sequence (111 aa):
QSYNGPGSVKEVQAVTGSDEIIDWNKPGYRVTFTDDIHTRVYVDAASGEVVNHRNNNWWLSDWMFRLHFMDYSGERDFNSLLNIIAATIALWFSLSGLILLGRSLKHRQLF